Protein AF-A0A424RWN9-F1 (afdb_monomer_lite)

Sequence (122 aa):
MENYFLFFLIFFLNSIIFFKFQKISNFFIFFDKPDGKLKKHDRAISLVGGFVILINLYLIIFFLKILNLDNVIFEDNFVYIVLILSFLFYFIGFIDDFKNLSPNLKLFLIIISITLVTFFFS

Foldseek 3Di:
DVVVVLVVVLVVVVVVCVVCVVVVQVVPPAWDCDPPPPDPDNGTDGPCPLVVVLVSLVVSCVVCVVVVVDVVPDDPLVSVLCNQLSVQLSVLVVVCVVPVDDPVVSVVSNVVSNVVSVVVSD

Secondary structure (DSSP, 8-state):
-HHHHHHHHHHHHHHHHHHHHHHHHHHS--EE---SSS---SSPEETTHHHHHHHHHHHHHHHHHHTT-GGGT--HHHHHHHHHHHHHHHHHHHHHHHH---HHHHHHHHHHHHHHHHHHH-

Radius of gyration: 17.74 Å; chains: 1; bounding box: 47×29×46 Å

pLDDT: mean 80.79, std 13.88, range [47.19, 97.56]

Structure (mmCIF, N/CA/C/O backbone):
data_AF-A0A424RWN9-F1
#
_entry.id   AF-A0A424RWN9-F1
#
loop_
_atom_site.group_PDB
_atom_site.id
_atom_site.type_symbol
_atom_site.label_atom_id
_atom_site.label_alt_id
_atom_site.label_comp_id
_atom_site.label_asym_id
_atom_site.label_entity_id
_atom_site.label_seq_id
_atom_site.pdbx_PDB_ins_code
_atom_site.Cartn_x
_atom_site.Cartn_y
_atom_site.Cartn_z
_atom_site.occupancy
_atom_site.B_iso_or_equiv
_atom_site.auth_seq_id
_atom_site.auth_comp_id
_atom_site.auth_asym_id
_atom_site.auth_atom_id
_atom_site.pdbx_PDB_model_num
ATOM 1 N N . MET A 1 1 ? 0.717 -3.137 -27.933 1.00 68.88 1 MET A N 1
ATOM 2 C CA . MET A 1 1 ? -0.073 -4.362 -27.665 1.00 68.88 1 MET A CA 1
ATOM 3 C C . MET A 1 1 ? 0.039 -4.773 -26.203 1.00 68.88 1 MET A C 1
ATOM 5 O O . MET A 1 1 ? -0.991 -4.966 -25.572 1.00 68.88 1 MET A O 1
ATOM 9 N N . GLU A 1 2 ? 1.248 -4.812 -25.642 1.00 74.19 2 GLU A N 1
ATOM 10 C CA . GLU A 1 2 ? 1.505 -5.164 -24.233 1.00 74.19 2 GLU A CA 1
ATOM 11 C C . GLU A 1 2 ? 0.750 -4.282 -23.225 1.00 74.19 2 GLU A C 1
ATOM 13 O O . GLU A 1 2 ? 0.112 -4.811 -22.323 1.00 74.19 2 GLU A O 1
ATOM 18 N N . ASN A 1 3 ? 0.685 -2.961 -23.439 1.00 77.50 3 ASN A N 1
ATOM 19 C CA . ASN A 1 3 ? -0.078 -2.060 -22.558 1.00 77.50 3 ASN A CA 1
ATOM 20 C C . ASN A 1 3 ? -1.587 -2.371 -22.523 1.00 77.50 3 ASN A C 1
ATOM 22 O O . ASN A 1 3 ? -2.210 -2.290 -21.467 1.00 77.50 3 ASN A O 1
ATOM 26 N N . TYR A 1 4 ? -2.182 -2.754 -23.659 1.00 85.88 4 TYR A N 1
ATOM 27 C CA . TYR A 1 4 ? -3.593 -3.153 -23.712 1.00 85.88 4 TYR A CA 1
ATOM 28 C C . TYR A 1 4 ? -3.811 -4.489 -23.002 1.00 85.88 4 TYR A C 1
ATOM 30 O O . TYR A 1 4 ? -4.768 -4.634 -22.247 1.00 85.88 4 TYR A O 1
ATOM 38 N N . PHE A 1 5 ? -2.902 -5.447 -23.200 1.00 85.38 5 PHE A N 1
ATOM 39 C CA . PHE A 1 5 ? -2.926 -6.718 -22.480 1.00 85.38 5 PHE A CA 1
ATOM 40 C C . PHE A 1 5 ? -2.837 -6.506 -20.963 1.00 85.38 5 PHE A C 1
ATOM 42 O O . PHE A 1 5 ? -3.667 -7.037 -20.229 1.00 85.38 5 PHE A O 1
ATOM 49 N N . LEU A 1 6 ? -1.901 -5.671 -20.500 1.00 83.31 6 LEU A N 1
ATOM 50 C CA . LEU A 1 6 ? -1.749 -5.316 -19.090 1.00 83.31 6 LEU A C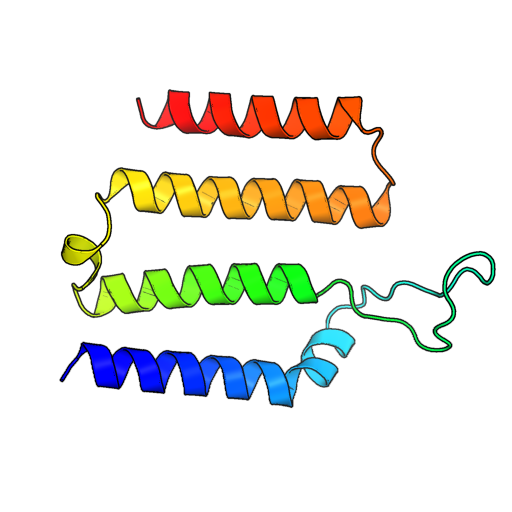A 1
ATOM 51 C C . LEU A 1 6 ? -3.018 -4.657 -18.534 1.00 83.31 6 LEU A C 1
ATOM 53 O O . LEU A 1 6 ? -3.483 -5.036 -17.462 1.00 83.31 6 LEU A O 1
ATOM 57 N N . PHE A 1 7 ? -3.612 -3.714 -19.272 1.00 85.69 7 PHE A N 1
ATOM 58 C CA . PHE A 1 7 ? -4.874 -3.085 -18.885 1.00 85.69 7 PHE A CA 1
ATOM 59 C C . PHE A 1 7 ? -5.987 -4.123 -18.680 1.00 85.69 7 PHE A C 1
ATOM 61 O O . PHE A 1 7 ? -6.617 -4.148 -17.622 1.00 85.69 7 PHE A O 1
ATOM 68 N N . PHE A 1 8 ? -6.201 -5.015 -19.654 1.00 89.69 8 PHE A N 1
ATOM 69 C CA . PHE A 1 8 ? -7.223 -6.059 -19.547 1.00 89.69 8 PHE A CA 1
ATOM 70 C C . PHE A 1 8 ? -6.924 -7.055 -18.421 1.00 89.69 8 PHE A C 1
ATOM 72 O O . PHE A 1 8 ? -7.847 -7.466 -17.719 1.00 89.69 8 PHE A O 1
ATOM 79 N N . LEU A 1 9 ? -5.653 -7.404 -18.201 1.00 86.88 9 LEU A N 1
ATOM 80 C CA . LEU A 1 9 ? -5.222 -8.271 -17.106 1.00 86.88 9 LEU A CA 1
ATOM 81 C C . LEU A 1 9 ? -5.540 -7.649 -15.739 1.00 86.88 9 LEU A C 1
ATOM 83 O O . LEU A 1 9 ? -6.168 -8.294 -14.899 1.00 86.88 9 LEU A O 1
ATOM 87 N N . ILE A 1 10 ? -5.157 -6.386 -15.525 1.00 84.44 10 ILE A N 1
ATOM 88 C CA . ILE A 1 10 ? -5.430 -5.650 -14.282 1.00 84.44 10 ILE A CA 1
ATOM 89 C C . ILE A 1 10 ? -6.939 -5.517 -14.069 1.00 84.44 10 ILE A C 1
ATOM 91 O O . ILE A 1 10 ? -7.427 -5.767 -12.964 1.00 84.44 10 ILE A O 1
ATOM 95 N N . PHE A 1 11 ? -7.689 -5.162 -15.114 1.00 89.00 11 PHE A N 1
ATOM 96 C CA . PHE A 1 11 ? -9.144 -5.046 -15.051 1.00 89.00 11 PHE A CA 1
ATOM 97 C C . PHE A 1 11 ? -9.802 -6.377 -14.661 1.00 89.00 11 PHE A C 1
ATOM 99 O O . PHE A 1 11 ? -10.675 -6.417 -13.789 1.00 89.00 11 PHE A O 1
ATOM 106 N N . PHE A 1 12 ? -9.350 -7.483 -15.255 1.00 89.50 12 PHE A N 1
ATOM 107 C CA . PHE A 1 12 ? -9.850 -8.821 -14.956 1.00 89.50 12 PHE A CA 1
ATOM 108 C C . PHE A 1 12 ? -9.544 -9.248 -13.511 1.00 89.50 12 PHE A C 1
ATOM 110 O O . PHE A 1 12 ? -10.442 -9.710 -12.805 1.00 89.50 12 PHE A O 1
ATOM 117 N N . LEU A 1 13 ? -8.314 -9.033 -13.030 1.00 86.12 13 LEU A N 1
ATOM 118 C CA . LEU A 1 13 ? -7.927 -9.337 -11.646 1.00 86.12 13 LEU A CA 1
ATOM 119 C C . LEU A 1 13 ? -8.739 -8.524 -10.630 1.00 86.12 13 LEU A C 1
ATOM 121 O O . LEU A 1 13 ? -9.278 -9.090 -9.677 1.00 86.12 13 LEU A O 1
ATOM 125 N N . ASN A 1 14 ? -8.903 -7.220 -10.868 1.00 85.56 14 ASN A N 1
ATOM 126 C CA . ASN A 1 14 ? -9.732 -6.358 -10.025 1.00 85.56 14 ASN A CA 1
ATOM 127 C C . ASN A 1 14 ? -11.200 -6.797 -10.027 1.00 85.56 14 ASN A C 1
ATOM 129 O O . ASN A 1 14 ? -11.840 -6.806 -8.977 1.00 85.56 14 ASN A O 1
ATOM 133 N N . SER A 1 15 ? -11.717 -7.237 -11.175 1.00 87.62 15 SER A N 1
ATOM 134 C CA . SER A 1 15 ? -13.072 -7.785 -11.275 1.00 87.62 15 SER A CA 1
ATOM 135 C C . SER A 1 15 ? -13.229 -9.059 -10.437 1.00 87.62 15 SER A C 1
ATOM 137 O O . SER A 1 15 ? -14.211 -9.193 -9.707 1.00 87.62 15 SER A O 1
ATOM 139 N N . ILE A 1 16 ? -12.249 -9.975 -10.455 1.00 86.62 16 ILE A N 1
ATOM 140 C CA . ILE A 1 16 ? -12.267 -11.178 -9.601 1.00 86.62 16 ILE A CA 1
ATOM 141 C C . ILE A 1 16 ? -12.317 -10.795 -8.121 1.00 86.62 16 ILE A C 1
ATOM 143 O O . ILE A 1 16 ? -13.110 -11.367 -7.368 1.00 86.62 16 ILE A O 1
ATOM 147 N N . ILE A 1 17 ? -11.479 -9.843 -7.703 1.00 84.06 17 ILE A N 1
ATOM 148 C CA . ILE A 1 17 ? -11.439 -9.365 -6.319 1.00 84.06 17 ILE A CA 1
ATOM 149 C C . ILE A 1 17 ? -12.786 -8.748 -5.936 1.00 84.06 17 ILE A C 1
ATOM 151 O O . ILE A 1 17 ? -13.325 -9.095 -4.888 1.00 84.06 17 ILE A O 1
ATOM 155 N N . PHE A 1 18 ? -13.363 -7.909 -6.799 1.00 84.19 18 PHE A N 1
ATOM 156 C CA . PHE A 1 18 ? -14.668 -7.286 -6.587 1.00 84.19 18 PHE A CA 1
ATOM 157 C C . PHE A 1 18 ? -15.777 -8.329 -6.389 1.00 84.19 18 PHE A C 1
ATOM 159 O O . PHE A 1 18 ? -16.475 -8.309 -5.376 1.00 84.19 18 PHE A O 1
ATOM 166 N N . PHE A 1 19 ? -15.893 -9.312 -7.289 1.00 84.69 19 PHE A N 1
ATOM 167 C CA . PHE A 1 19 ? -16.916 -10.358 -7.178 1.00 84.69 19 PHE A CA 1
ATOM 168 C C . PHE A 1 19 ? -16.706 -11.288 -5.975 1.00 84.69 19 PHE A C 1
ATOM 170 O O . PHE A 1 19 ? -17.669 -11.838 -5.437 1.00 84.69 19 PHE A O 1
ATOM 177 N N . LYS A 1 20 ? -15.459 -11.483 -5.530 1.00 83.25 20 LYS A N 1
ATOM 178 C CA . LYS A 1 20 ? -15.132 -12.306 -4.355 1.00 83.25 20 LYS A CA 1
ATOM 179 C C . LYS A 1 20 ? -15.012 -11.502 -3.060 1.00 83.25 20 LYS A C 1
ATOM 181 O O . LYS A 1 20 ? -14.778 -12.115 -2.019 1.00 83.25 20 LYS A O 1
ATOM 186 N N . PHE A 1 21 ? -15.221 -10.185 -3.086 1.00 81.25 21 PHE A N 1
ATOM 187 C CA . PHE A 1 21 ? -14.960 -9.300 -1.950 1.00 81.25 21 PHE A CA 1
ATOM 188 C C . PHE A 1 21 ? -15.698 -9.743 -0.688 1.00 81.25 21 PHE A C 1
ATOM 190 O O . PHE A 1 21 ? -15.088 -9.828 0.369 1.00 81.25 21 PHE A O 1
ATOM 197 N N . GLN A 1 22 ? -16.968 -10.146 -0.798 1.00 73.69 22 GLN A N 1
ATOM 198 C CA . GLN A 1 22 ? -17.731 -10.631 0.356 1.00 73.69 22 GLN A CA 1
ATOM 199 C C . GLN A 1 22 ? -17.128 -11.902 0.978 1.00 73.69 22 GLN A C 1
ATOM 201 O O . GLN A 1 22 ? -17.105 -12.049 2.195 1.00 73.69 22 GLN A O 1
ATOM 206 N N . LYS A 1 23 ? -16.608 -12.828 0.160 1.00 76.69 23 LYS A N 1
ATOM 207 C CA . LYS A 1 23 ? -15.945 -14.045 0.660 1.00 76.69 23 LYS A CA 1
ATOM 208 C C . LYS A 1 23 ? -14.610 -13.714 1.325 1.00 76.69 23 LYS A C 1
ATOM 210 O O . LYS A 1 23 ? -14.313 -14.268 2.376 1.00 76.69 23 LYS A O 1
ATOM 215 N N . ILE A 1 24 ? -13.842 -12.800 0.730 1.00 73.31 24 ILE A N 1
ATOM 216 C CA . ILE A 1 24 ? -12.569 -12.312 1.280 1.00 73.31 24 ILE A CA 1
ATOM 217 C C . ILE A 1 24 ? -12.826 -11.613 2.622 1.00 73.31 24 ILE A C 1
ATOM 219 O O . ILE A 1 24 ? -12.214 -11.956 3.628 1.00 73.31 24 ILE A O 1
ATOM 223 N N . SER A 1 25 ? -13.805 -10.713 2.660 1.00 72.19 25 SER A N 1
ATOM 224 C CA . SER A 1 25 ? -14.267 -10.028 3.866 1.00 72.19 25 SER A CA 1
ATOM 225 C C . SER A 1 25 ? -14.714 -10.989 4.962 1.00 72.19 25 SER A C 1
ATOM 227 O O . SER A 1 25 ? -14.512 -10.672 6.123 1.00 72.19 25 SER A O 1
ATOM 229 N N . ASN A 1 26 ? -15.348 -12.115 4.636 1.00 67.94 26 ASN A N 1
ATOM 230 C CA . ASN A 1 26 ? -15.788 -13.077 5.648 1.00 67.94 26 ASN A CA 1
ATOM 231 C C . ASN A 1 26 ? -14.635 -13.945 6.178 1.00 67.94 26 ASN A C 1
ATOM 233 O O . ASN A 1 26 ? -14.718 -14.438 7.299 1.00 67.94 26 ASN A O 1
ATOM 237 N N . PHE A 1 27 ? -13.576 -14.147 5.385 1.00 66.06 27 PHE A N 1
ATOM 238 C CA . PHE A 1 27 ? -12.373 -14.871 5.807 1.00 66.06 27 PHE A CA 1
ATOM 239 C C . PHE A 1 27 ? -11.538 -14.055 6.802 1.00 66.06 27 PHE A C 1
ATOM 241 O O . PHE A 1 27 ? -11.017 -14.587 7.780 1.00 66.06 27 PHE A O 1
ATOM 248 N N . PHE A 1 28 ? -11.444 -12.747 6.578 1.00 62.38 28 PHE A N 1
ATOM 249 C CA . PHE A 1 28 ? -10.813 -11.821 7.506 1.00 62.38 28 PHE A CA 1
ATOM 250 C C . PHE A 1 28 ? -11.834 -11.400 8.574 1.00 62.38 28 PHE A C 1
ATOM 252 O O . PHE A 1 28 ? -12.720 -10.604 8.301 1.00 62.38 28 PHE A O 1
ATOM 259 N N . ILE A 1 29 ? -11.704 -11.896 9.810 1.00 56.44 29 ILE A N 1
ATOM 260 C CA . ILE A 1 29 ? -12.616 -11.659 10.961 1.00 56.44 29 ILE A CA 1
ATOM 261 C C . ILE A 1 29 ? -12.632 -10.169 11.429 1.00 56.44 29 ILE A C 1
ATOM 263 O O . ILE A 1 29 ? -13.059 -9.833 12.530 1.00 56.44 29 ILE A O 1
ATOM 267 N N . PHE A 1 30 ? -12.174 -9.230 10.600 1.00 59.75 30 PHE A N 1
ATOM 268 C CA . PHE A 1 30 ? -12.098 -7.799 10.889 1.00 59.75 30 PHE A CA 1
ATOM 269 C C . PHE A 1 30 ? -13.386 -7.098 10.456 1.00 59.75 30 PHE A C 1
ATOM 271 O O . PHE A 1 30 ? -13.490 -6.514 9.374 1.00 59.75 30 PHE A O 1
ATOM 278 N N . PHE A 1 31 ? -14.380 -7.193 11.330 1.00 58.81 31 PHE A N 1
ATOM 279 C CA . PHE A 1 31 ? -15.674 -6.548 11.186 1.00 58.81 31 PHE A CA 1
ATOM 280 C C . PHE A 1 31 ? -15.789 -5.387 12.169 1.00 58.81 31 PHE A C 1
ATOM 282 O O . PHE A 1 31 ? -15.719 -5.585 13.382 1.00 58.81 31 PHE A O 1
ATOM 289 N N . ASP A 1 32 ? -16.007 -4.187 11.643 1.00 51.84 32 ASP A N 1
ATOM 290 C CA . ASP A 1 32 ? -16.376 -3.024 12.442 1.00 51.84 32 ASP A CA 1
ATOM 291 C C . ASP A 1 32 ? -17.844 -3.181 12.863 1.00 51.84 32 ASP A C 1
ATOM 293 O O . ASP A 1 32 ? -18.751 -3.197 12.022 1.00 51.84 32 ASP A O 1
ATOM 297 N N . LYS A 1 33 ? -18.086 -3.405 14.160 1.00 55.91 33 LYS A N 1
ATOM 298 C CA . LYS A 1 33 ? -19.446 -3.527 14.696 1.00 55.91 33 LYS A CA 1
ATOM 299 C C . LYS A 1 33 ? -20.021 -2.119 14.887 1.00 55.91 33 LYS A C 1
ATOM 301 O O . LYS A 1 33 ? -19.385 -1.299 15.546 1.00 55.91 33 LYS A O 1
ATOM 306 N N . PRO A 1 34 ? -21.216 -1.814 14.355 1.00 51.41 34 PRO A N 1
ATOM 307 C CA . PRO A 1 34 ? -21.800 -0.486 14.492 1.00 51.41 34 PRO A CA 1
ATOM 308 C C . PRO A 1 34 ? -22.124 -0.182 15.964 1.00 51.41 34 PRO A C 1
ATOM 310 O O . PRO A 1 34 ? -22.937 -0.862 16.580 1.00 51.41 34 PRO A O 1
ATOM 313 N N . ASP A 1 35 ? -21.507 0.864 16.521 1.00 53.12 35 ASP A N 1
ATOM 314 C CA . ASP A 1 35 ? -21.639 1.271 17.936 1.00 53.12 35 ASP A CA 1
ATOM 315 C C . ASP A 1 35 ? -22.863 2.183 18.206 1.00 53.12 35 ASP A C 1
ATOM 317 O O . ASP A 1 35 ? -22.912 2.933 19.177 1.00 53.12 35 ASP A O 1
ATOM 321 N N . GLY A 1 36 ? -23.853 2.195 17.303 1.00 55.94 36 GLY A N 1
ATOM 322 C CA . GLY A 1 36 ? -25.159 2.862 17.471 1.00 55.94 36 GLY A CA 1
ATOM 323 C C . GLY A 1 36 ? -25.178 4.397 17.626 1.00 55.94 36 GLY A C 1
ATOM 324 O O . GLY A 1 36 ? -26.245 4.992 17.527 1.00 55.94 36 GLY A O 1
ATOM 325 N N . LYS A 1 37 ? -24.036 5.066 17.843 1.00 60.62 37 LYS A N 1
ATOM 326 C CA . LYS A 1 37 ? -23.968 6.514 18.138 1.00 60.62 37 LYS A CA 1
ATOM 327 C C . LYS A 1 37 ? -23.694 7.410 16.924 1.00 60.62 37 LYS A C 1
ATOM 329 O O . LYS A 1 37 ? -24.157 8.544 16.902 1.00 60.62 37 LYS A O 1
ATOM 334 N N . LEU A 1 38 ? -22.942 6.928 15.927 1.00 57.62 38 LEU A N 1
ATOM 335 C CA . LEU A 1 38 ? -22.478 7.738 14.780 1.00 57.62 38 LEU A CA 1
ATOM 336 C C . LEU A 1 38 ? -22.618 7.058 13.402 1.00 57.62 38 LEU A C 1
ATOM 338 O O . LEU A 1 38 ? -22.533 7.738 12.383 1.0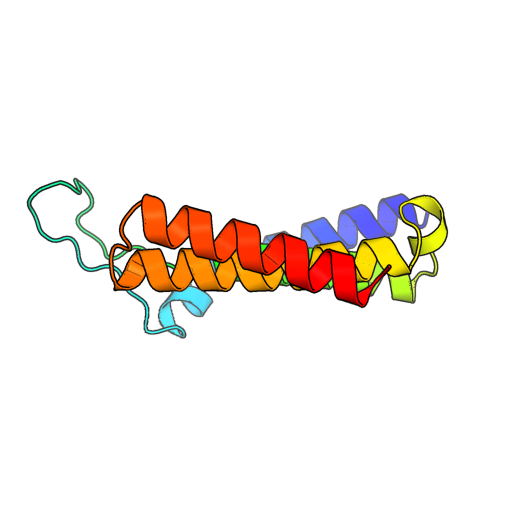0 57.62 38 LEU A O 1
ATOM 342 N N . LYS A 1 39 ? -22.848 5.738 13.334 1.00 48.69 39 LYS A N 1
ATOM 343 C CA . LYS A 1 39 ? -22.871 4.968 12.074 1.00 48.69 39 LYS A CA 1
ATOM 344 C C . LYS A 1 39 ? -24.303 4.502 11.768 1.00 48.69 39 LYS A C 1
ATOM 346 O O . LYS A 1 39 ? -24.853 3.712 12.521 1.00 48.69 39 LYS A O 1
ATOM 351 N N . LYS A 1 40 ? -24.902 4.976 10.663 1.00 50.56 40 LYS A N 1
ATOM 352 C CA . LYS A 1 40 ? -26.279 4.638 10.207 1.00 50.56 40 LYS A CA 1
ATOM 353 C C . LYS A 1 40 ? -26.385 3.282 9.479 1.00 50.56 40 LYS A C 1
ATOM 355 O O . LYS A 1 40 ? -27.354 3.039 8.766 1.00 50.56 40 LYS A O 1
ATOM 360 N N . HIS A 1 41 ? -25.362 2.438 9.570 1.00 52.84 41 HIS A N 1
ATOM 361 C CA . HIS A 1 41 ? -25.295 1.170 8.848 1.00 52.84 41 HIS A CA 1
ATOM 362 C C . HIS A 1 41 ? -25.606 0.020 9.810 1.00 52.84 41 HIS A C 1
ATOM 364 O O . HIS A 1 41 ? -24.912 -0.138 10.809 1.00 52.84 41 HIS A O 1
ATOM 370 N N . ASP A 1 42 ? -26.602 -0.805 9.484 1.00 47.19 42 ASP A N 1
ATOM 371 C CA . ASP A 1 42 ? -27.020 -1.949 10.316 1.00 47.19 42 ASP A CA 1
ATOM 372 C C . ASP A 1 42 ? -26.097 -3.176 10.195 1.00 47.19 42 ASP A C 1
ATOM 374 O O . ASP A 1 42 ? -26.260 -4.162 10.912 1.00 47.19 42 ASP A O 1
ATOM 378 N N . ARG A 1 43 ? -25.136 -3.162 9.261 1.00 47.97 43 ARG A N 1
ATOM 379 C CA . ARG A 1 43 ? -24.285 -4.317 8.937 1.00 47.97 43 ARG A CA 1
ATOM 380 C C . ARG A 1 43 ? -22.820 -3.988 9.165 1.00 47.97 43 ARG A C 1
ATOM 382 O O . ARG A 1 43 ? -22.379 -2.887 8.846 1.00 47.97 43 ARG A O 1
ATOM 389 N N . ALA A 1 44 ? -22.071 -4.964 9.670 1.00 50.78 44 ALA A N 1
ATOM 390 C CA . ALA A 1 44 ? -20.638 -4.823 9.845 1.00 50.78 44 ALA A CA 1
ATOM 391 C C . ALA A 1 44 ? -19.943 -4.652 8.487 1.00 50.78 44 ALA A C 1
ATOM 393 O O . ALA A 1 44 ? -20.133 -5.463 7.577 1.00 50.78 44 ALA A O 1
ATOM 394 N N . ILE A 1 45 ? -19.159 -3.586 8.352 1.00 57.72 45 ILE A N 1
ATOM 395 C CA . ILE A 1 45 ? -18.399 -3.287 7.138 1.00 57.72 45 ILE A CA 1
ATOM 396 C C . ILE A 1 45 ? -16.973 -3.782 7.358 1.00 57.72 45 ILE A C 1
ATOM 398 O O . ILE A 1 45 ? -16.404 -3.651 8.442 1.00 57.72 45 ILE A O 1
ATOM 402 N N . SER A 1 46 ? -16.413 -4.411 6.333 1.00 57.66 46 SER A N 1
ATOM 403 C CA . SER A 1 46 ? -15.069 -4.963 6.393 1.00 57.66 46 SER A CA 1
ATOM 404 C C . SER A 1 46 ? -14.016 -3.871 6.261 1.00 57.66 46 SER A C 1
ATOM 406 O O . SER A 1 46 ? -14.015 -3.131 5.278 1.00 57.66 46 SER A O 1
ATOM 408 N N . LEU A 1 47 ? -13.057 -3.844 7.186 1.00 64.88 47 LEU A N 1
ATOM 409 C CA . LEU A 1 47 ? -11.867 -2.977 7.123 1.00 64.88 47 LEU A CA 1
ATOM 410 C C . LEU A 1 47 ? -10.849 -3.443 6.056 1.00 64.88 47 LEU A C 1
ATOM 412 O O . LEU A 1 47 ? -9.763 -2.891 5.902 1.00 64.88 47 LEU A O 1
ATOM 416 N N . VAL A 1 48 ? -11.198 -4.473 5.281 1.00 73.19 48 VAL A N 1
ATOM 417 C CA . VAL A 1 48 ? -10.329 -5.132 4.295 1.00 73.19 48 VAL A CA 1
ATOM 418 C C . VAL A 1 48 ? -10.144 -4.304 3.015 1.00 73.19 48 VAL A C 1
ATOM 420 O O . VAL A 1 48 ? -9.260 -4.599 2.215 1.00 73.19 48 VAL A O 1
ATOM 423 N N . GLY A 1 49 ? -10.914 -3.228 2.814 1.00 75.44 49 GLY A N 1
ATOM 424 C CA . GLY A 1 49 ? -10.803 -2.369 1.627 1.00 75.44 49 GLY A CA 1
ATOM 425 C C . GLY A 1 49 ? -9.392 -1.807 1.402 1.00 75.44 49 GLY A C 1
ATOM 426 O O . GLY A 1 49 ? -8.853 -1.926 0.303 1.00 75.44 49 GLY A O 1
ATOM 427 N N . GLY A 1 50 ? -8.750 -1.278 2.451 1.00 81.38 50 GLY A N 1
ATOM 428 C CA . GLY A 1 50 ? -7.372 -0.775 2.365 1.00 81.38 50 GLY A CA 1
ATOM 429 C C . GLY A 1 50 ? -6.353 -1.871 2.032 1.00 81.38 50 GLY A C 1
ATOM 430 O O . GLY A 1 50 ? -5.439 -1.654 1.240 1.00 81.38 50 GLY A O 1
ATOM 431 N N . PHE A 1 51 ? -6.560 -3.080 2.563 1.00 84.25 51 PHE A N 1
ATOM 432 C CA . PHE A 1 51 ? -5.709 -4.238 2.276 1.00 84.25 51 PHE A CA 1
ATOM 433 C C . PHE A 1 51 ? -5.815 -4.667 0.810 1.00 84.25 51 PHE A C 1
ATOM 435 O O . PHE A 1 51 ? -4.812 -4.957 0.162 1.00 84.25 51 PHE A O 1
ATOM 442 N N . VAL A 1 52 ? -7.033 -4.654 0.262 1.00 84.25 52 VAL A N 1
ATOM 443 C CA . VAL A 1 52 ? -7.289 -4.943 -1.153 1.00 84.25 52 VAL A CA 1
ATOM 444 C C . VAL A 1 52 ? -6.594 -3.929 -2.063 1.00 84.25 52 VAL A C 1
ATOM 446 O O . VAL A 1 52 ? -5.997 -4.321 -3.065 1.00 84.25 52 VAL A O 1
ATOM 449 N N . ILE A 1 53 ? -6.626 -2.641 -1.711 1.00 83.94 53 ILE A N 1
ATOM 450 C CA . ILE A 1 53 ? -5.920 -1.592 -2.463 1.00 83.94 53 ILE A CA 1
ATOM 451 C C . ILE A 1 53 ? -4.406 -1.844 -2.446 1.00 83.94 53 ILE A C 1
ATOM 453 O O . ILE A 1 53 ? -3.771 -1.789 -3.499 1.00 83.94 53 ILE A O 1
ATOM 457 N N . LEU A 1 54 ? -3.838 -2.181 -1.283 1.00 90.00 54 LEU A N 1
ATOM 458 C CA . LEU A 1 54 ? -2.411 -2.479 -1.153 1.00 90.00 54 LEU A CA 1
ATOM 459 C C . LEU A 1 54 ? -1.999 -3.685 -2.013 1.00 90.00 54 LEU A C 1
ATOM 461 O O . LEU A 1 54 ? -1.025 -3.600 -2.757 1.00 90.00 54 LEU A O 1
ATOM 465 N N . ILE A 1 55 ? -2.766 -4.781 -1.974 1.00 87.75 55 ILE A N 1
ATOM 466 C CA . ILE A 1 55 ? -2.509 -5.960 -2.818 1.00 87.75 55 ILE A CA 1
ATOM 467 C C . ILE A 1 55 ? -2.562 -5.592 -4.302 1.00 87.75 55 ILE A C 1
ATOM 469 O O . ILE A 1 55 ? -1.698 -6.019 -5.065 1.00 87.75 55 ILE A O 1
ATOM 473 N N . ASN A 1 56 ? -3.547 -4.795 -4.719 1.00 86.38 56 ASN A N 1
ATOM 474 C CA . ASN A 1 56 ? -3.662 -4.364 -6.110 1.00 86.38 56 ASN A CA 1
ATOM 475 C C . ASN A 1 56 ? -2.446 -3.550 -6.563 1.00 86.38 56 ASN A C 1
ATOM 477 O O . ASN A 1 56 ? -1.928 -3.802 -7.648 1.00 86.38 56 ASN A O 1
ATOM 481 N N . LEU A 1 57 ? -1.955 -2.627 -5.732 1.00 88.06 57 LEU A N 1
ATOM 482 C CA . LEU A 1 57 ? -0.744 -1.860 -6.032 1.00 88.06 57 LEU A CA 1
ATOM 483 C C . LEU A 1 57 ? 0.467 -2.785 -6.244 1.00 88.06 57 LEU A C 1
ATOM 485 O O . LEU A 1 57 ? 1.185 -2.651 -7.235 1.00 88.06 57 LEU A O 1
ATOM 489 N N . TYR A 1 58 ? 0.655 -3.760 -5.351 1.00 90.12 58 TYR A N 1
ATOM 490 C CA . TYR A 1 58 ? 1.745 -4.735 -5.444 1.00 90.12 58 TYR A CA 1
ATOM 491 C C . TYR A 1 58 ? 1.620 -5.624 -6.689 1.00 90.12 58 TYR A C 1
ATOM 493 O O . TYR A 1 58 ? 2.615 -5.865 -7.368 1.00 90.12 58 TYR A O 1
ATOM 501 N N . LEU A 1 59 ? 0.407 -6.079 -7.027 1.00 87.81 59 LEU A N 1
ATOM 502 C CA . LEU A 1 59 ? 0.154 -6.876 -8.231 1.00 87.81 59 LEU A CA 1
ATOM 503 C C . LEU A 1 59 ? 0.475 -6.100 -9.510 1.00 87.81 59 LEU A C 1
ATOM 505 O O . LEU A 1 59 ? 1.101 -6.653 -10.411 1.00 87.81 59 LEU A O 1
ATOM 509 N N . ILE A 1 60 ? 0.077 -4.828 -9.593 1.00 85.81 60 ILE A N 1
ATOM 510 C CA . ILE A 1 60 ? 0.365 -3.982 -10.759 1.00 85.81 60 ILE A CA 1
ATOM 511 C C . ILE A 1 60 ? 1.878 -3.863 -10.959 1.00 85.81 60 ILE A C 1
ATOM 513 O O . ILE A 1 60 ? 2.370 -4.120 -12.055 1.00 85.81 60 ILE A O 1
ATOM 517 N N . ILE A 1 61 ? 2.618 -3.540 -9.896 1.00 87.12 61 ILE A N 1
ATOM 518 C CA . ILE A 1 61 ? 4.078 -3.397 -9.953 1.00 87.12 61 ILE A CA 1
ATOM 519 C C . ILE A 1 61 ? 4.753 -4.730 -10.309 1.00 87.12 61 ILE A C 1
ATOM 521 O O . ILE A 1 61 ? 5.664 -4.762 -11.133 1.00 87.12 61 ILE A O 1
ATOM 525 N N . PHE A 1 62 ? 4.271 -5.843 -9.756 1.00 87.19 62 PHE A N 1
ATOM 526 C CA . PHE A 1 62 ? 4.763 -7.180 -10.082 1.00 87.19 62 PHE A CA 1
ATOM 527 C C . PHE A 1 62 ? 4.606 -7.520 -11.572 1.00 87.19 62 PHE A C 1
ATOM 529 O O . PHE A 1 62 ? 5.559 -7.987 -12.197 1.00 87.19 62 PHE A O 1
ATOM 536 N N . PHE A 1 63 ? 3.437 -7.253 -12.165 1.00 85.38 63 PHE A N 1
ATOM 537 C CA . PHE A 1 63 ? 3.219 -7.500 -13.593 1.00 85.38 63 PHE A CA 1
ATOM 538 C C . PHE A 1 63 ? 4.007 -6.545 -14.488 1.00 85.38 63 PHE A C 1
ATOM 540 O O . PHE A 1 63 ? 4.514 -6.984 -15.518 1.00 85.38 63 PHE A O 1
ATOM 547 N N . LEU A 1 64 ? 4.156 -5.276 -14.094 1.00 84.44 64 LEU A N 1
ATOM 548 C CA . LEU A 1 64 ? 5.019 -4.329 -14.805 1.00 84.44 64 LEU A CA 1
ATOM 549 C C . LEU A 1 64 ? 6.459 -4.845 -14.879 1.00 84.44 64 LEU A C 1
ATOM 551 O O . LEU A 1 64 ? 7.050 -4.833 -15.955 1.00 84.44 64 LEU A O 1
ATOM 555 N N . LYS A 1 65 ? 6.980 -5.379 -13.769 1.00 84.31 65 LYS A N 1
ATOM 556 C CA . LYS A 1 65 ? 8.336 -5.930 -13.701 1.00 84.31 65 LYS A CA 1
ATOM 557 C C . LYS A 1 65 ? 8.506 -7.219 -14.507 1.00 84.31 65 LYS A C 1
ATOM 559 O O . LYS A 1 65 ? 9.485 -7.364 -15.221 1.00 84.31 65 LYS A O 1
ATOM 564 N N . ILE A 1 66 ? 7.546 -8.148 -14.447 1.00 85.31 66 ILE A N 1
ATOM 565 C CA . ILE A 1 66 ? 7.593 -9.395 -15.243 1.00 85.31 66 ILE A CA 1
ATOM 566 C C . ILE A 1 66 ? 7.607 -9.120 -16.747 1.00 85.31 66 ILE A C 1
ATOM 568 O O . ILE A 1 66 ? 8.241 -9.851 -17.504 1.00 85.31 66 ILE A O 1
ATOM 572 N N . LEU A 1 67 ? 6.879 -8.092 -17.180 1.00 84.44 67 LEU A N 1
ATOM 573 C CA . LEU A 1 67 ? 6.790 -7.712 -18.585 1.00 84.44 67 LEU A CA 1
ATOM 574 C C . LEU A 1 67 ? 7.919 -6.759 -19.014 1.00 84.44 67 LEU A C 1
ATOM 576 O O . LEU A 1 67 ? 7.915 -6.327 -20.161 1.00 84.44 67 LEU A O 1
ATOM 580 N N . ASN A 1 68 ? 8.872 -6.437 -18.126 1.00 80.94 68 ASN A N 1
ATOM 581 C CA . ASN A 1 68 ? 9.938 -5.451 -18.348 1.00 80.94 68 ASN A CA 1
ATOM 582 C C . ASN A 1 68 ? 9.408 -4.077 -18.819 1.00 80.94 68 ASN A C 1
ATOM 584 O O . ASN A 1 68 ? 10.016 -3.410 -19.656 1.00 80.94 68 ASN A O 1
ATOM 588 N N . LEU A 1 69 ? 8.242 -3.669 -18.302 1.00 76.81 69 LEU A N 1
ATOM 589 C CA . LEU A 1 69 ? 7.595 -2.374 -18.566 1.00 76.81 69 LEU A CA 1
ATOM 590 C C . LEU A 1 69 ? 7.855 -1.347 -17.448 1.00 76.81 69 LEU A C 1
ATOM 592 O O . LEU A 1 69 ? 7.361 -0.222 -17.506 1.00 76.81 69 LEU A O 1
ATOM 596 N N . ASP A 1 70 ? 8.604 -1.731 -16.417 1.00 67.31 70 ASP A N 1
ATOM 597 C CA . ASP A 1 70 ? 8.969 -0.918 -15.255 1.00 67.31 70 ASP A CA 1
ATOM 598 C C . ASP A 1 70 ? 9.854 0.283 -15.621 1.00 67.31 70 ASP A C 1
ATOM 600 O O . ASP A 1 70 ? 9.549 1.405 -15.207 1.00 67.31 70 ASP A O 1
ATOM 604 N N . ASN A 1 71 ? 10.843 0.079 -16.498 1.00 64.69 71 ASN A N 1
ATOM 605 C CA . ASN A 1 71 ? 11.765 1.118 -16.986 1.00 64.69 71 ASN A CA 1
ATOM 606 C C . ASN A 1 71 ? 11.086 2.306 -17.697 1.00 64.69 71 ASN A C 1
ATOM 608 O O . ASN A 1 71 ? 11.728 3.323 -17.954 1.00 64.69 71 ASN A O 1
ATOM 612 N N . VAL A 1 72 ? 9.804 2.190 -18.056 1.00 61.50 72 VAL A N 1
ATOM 613 C CA . VAL A 1 72 ? 9.046 3.250 -18.740 1.00 61.50 72 VAL A CA 1
ATOM 614 C C . VAL A 1 72 ? 8.403 4.226 -17.747 1.00 61.50 72 VAL A C 1
ATOM 616 O O . VAL A 1 72 ? 8.065 5.345 -18.128 1.00 61.50 72 VAL A O 1
ATOM 619 N N . ILE A 1 73 ? 8.209 3.820 -16.486 1.00 65.31 73 ILE A N 1
ATOM 620 C CA . ILE A 1 73 ? 7.338 4.542 -15.546 1.00 65.31 73 ILE A CA 1
ATOM 621 C C . ILE A 1 73 ? 8.107 5.065 -14.327 1.00 65.31 73 ILE A C 1
ATOM 623 O O . ILE A 1 73 ? 7.854 6.192 -13.906 1.00 65.31 73 ILE A O 1
ATOM 627 N N . PHE A 1 74 ? 9.044 4.294 -13.765 1.00 68.69 74 PHE A N 1
ATOM 628 C CA . PHE A 1 74 ? 9.759 4.677 -12.543 1.00 68.69 74 PHE A CA 1
ATOM 629 C C . PHE A 1 74 ? 11.207 4.181 -12.544 1.00 68.69 74 PHE A C 1
ATOM 631 O O . PHE A 1 74 ? 11.499 3.111 -13.068 1.00 68.69 74 PHE A O 1
ATOM 638 N N . GLU A 1 75 ? 12.102 4.927 -11.893 1.00 76.94 75 GLU A N 1
ATOM 639 C CA . GLU A 1 75 ? 13.423 4.411 -11.521 1.00 76.94 75 GLU A CA 1
ATOM 640 C C . GLU A 1 75 ? 13.280 3.324 -10.444 1.00 76.94 75 GLU A C 1
ATOM 642 O O . GLU A 1 75 ? 12.461 3.456 -9.528 1.00 76.94 75 GLU A O 1
ATOM 647 N N . ASP A 1 76 ? 14.096 2.268 -10.518 1.00 73.38 76 ASP A N 1
ATOM 648 C CA . ASP A 1 76 ? 13.984 1.082 -9.655 1.00 73.38 76 ASP A CA 1
ATOM 649 C C . ASP A 1 76 ? 13.896 1.424 -8.158 1.00 73.38 76 ASP A C 1
ATOM 651 O O . ASP A 1 76 ? 13.013 0.935 -7.449 1.00 73.38 76 ASP A O 1
ATOM 655 N N . ASN A 1 77 ? 14.763 2.318 -7.670 1.00 83.69 77 ASN A N 1
ATOM 656 C CA . ASN A 1 77 ? 14.776 2.724 -6.261 1.00 83.69 77 ASN A CA 1
ATOM 657 C C . ASN A 1 77 ? 13.470 3.412 -5.839 1.00 83.69 77 ASN A C 1
ATOM 659 O O . ASN A 1 77 ? 12.982 3.190 -4.729 1.00 83.69 77 ASN A O 1
ATOM 663 N N . PHE A 1 78 ? 12.860 4.195 -6.730 1.00 86.88 78 PHE A N 1
ATOM 664 C CA . PHE A 1 78 ? 11.603 4.882 -6.452 1.00 86.88 78 PHE A CA 1
ATOM 665 C C . PHE A 1 78 ? 10.444 3.895 -6.268 1.00 86.88 78 PHE A C 1
ATOM 667 O O . PHE A 1 78 ? 9.624 4.067 -5.365 1.00 86.88 78 PHE A O 1
ATOM 674 N N . VAL A 1 79 ? 10.404 2.818 -7.060 1.00 87.88 79 VAL A N 1
ATOM 675 C CA . VAL A 1 79 ? 9.380 1.769 -6.924 1.00 87.88 79 VAL A CA 1
ATOM 676 C C . VAL A 1 79 ? 9.435 1.128 -5.538 1.00 87.88 79 VAL A C 1
ATOM 678 O O . VAL A 1 79 ? 8.398 0.970 -4.889 1.00 87.88 79 VAL A O 1
ATOM 681 N N . TYR A 1 80 ? 10.634 0.803 -5.044 1.00 88.75 80 TYR A N 1
ATOM 682 C CA . TYR A 1 80 ? 10.787 0.220 -3.709 1.00 88.75 80 TYR A CA 1
ATOM 683 C C . TYR A 1 80 ? 10.382 1.192 -2.598 1.00 88.75 80 TYR A C 1
ATOM 685 O O . TYR A 1 80 ? 9.692 0.782 -1.661 1.00 88.75 80 TYR A O 1
ATOM 693 N N . ILE A 1 81 ? 10.726 2.479 -2.724 1.00 92.50 81 ILE A N 1
ATOM 694 C CA . ILE A 1 81 ? 10.290 3.526 -1.788 1.00 92.50 81 ILE A CA 1
ATOM 695 C C . ILE A 1 81 ? 8.757 3.576 -1.716 1.00 92.50 81 ILE A C 1
ATOM 697 O O . ILE A 1 81 ? 8.190 3.538 -0.622 1.00 92.50 81 ILE A O 1
ATOM 701 N N . VAL A 1 82 ? 8.074 3.607 -2.866 1.00 91.00 82 VAL A N 1
ATOM 702 C CA . VAL A 1 82 ? 6.603 3.652 -2.934 1.00 91.00 82 VAL A CA 1
ATOM 703 C C . VAL A 1 82 ? 5.976 2.408 -2.306 1.00 91.00 82 VAL A C 1
ATOM 705 O O . VAL A 1 82 ? 5.023 2.532 -1.533 1.00 91.00 82 VAL A O 1
ATOM 708 N N . LEU A 1 83 ? 6.504 1.215 -2.596 1.00 91.88 83 LEU A N 1
ATOM 709 C CA . LEU A 1 83 ? 5.997 -0.042 -2.037 1.00 91.88 83 LEU A CA 1
ATOM 710 C C . LEU A 1 83 ? 6.112 -0.078 -0.510 1.00 91.88 83 LEU A C 1
ATOM 712 O O . LEU A 1 83 ? 5.147 -0.446 0.171 1.00 91.88 83 LEU A O 1
ATOM 716 N N . ILE A 1 84 ? 7.268 0.321 0.024 1.00 94.44 84 ILE A N 1
ATOM 717 C CA . ILE A 1 84 ? 7.539 0.314 1.464 1.00 94.44 84 ILE A CA 1
ATOM 718 C C . ILE A 1 84 ? 6.687 1.371 2.172 1.00 94.44 84 ILE A C 1
ATOM 720 O O . ILE A 1 84 ? 6.037 1.057 3.168 1.00 94.44 84 ILE A O 1
ATOM 724 N N . LEU A 1 85 ? 6.613 2.597 1.644 1.00 95.12 85 LEU A N 1
ATOM 725 C CA . LEU A 1 85 ? 5.782 3.651 2.234 1.00 95.12 85 LEU A CA 1
ATOM 726 C C . LEU A 1 85 ? 4.295 3.300 2.201 1.00 95.12 85 LEU A C 1
ATOM 728 O O . LEU A 1 85 ? 3.610 3.477 3.206 1.00 95.12 85 LEU A O 1
ATOM 732 N N . SER A 1 86 ? 3.799 2.747 1.091 1.00 94.19 86 SER A N 1
ATOM 733 C CA . SER A 1 86 ? 2.397 2.322 0.981 1.00 94.19 86 SER A CA 1
ATOM 734 C C . SER A 1 86 ? 2.054 1.254 2.019 1.00 94.19 86 SER A C 1
ATOM 736 O O . SER A 1 86 ? 0.986 1.300 2.628 1.00 94.19 86 SER A O 1
ATOM 738 N N . PHE A 1 87 ? 2.977 0.321 2.268 1.00 94.62 87 PHE A N 1
ATOM 739 C CA . PHE A 1 87 ? 2.827 -0.696 3.304 1.00 94.62 87 PHE A CA 1
ATOM 740 C C . PHE A 1 87 ? 2.823 -0.081 4.710 1.00 94.62 87 PHE A C 1
ATOM 742 O O . PHE A 1 87 ? 1.916 -0.356 5.494 1.00 94.62 87 PHE A O 1
ATOM 749 N N . LEU A 1 88 ? 3.777 0.801 5.024 1.00 95.56 88 LEU A N 1
ATOM 750 C CA . LEU A 1 88 ? 3.844 1.478 6.325 1.00 95.56 88 LEU A CA 1
ATOM 751 C C . LEU A 1 88 ? 2.592 2.320 6.599 1.00 95.56 88 LEU A C 1
ATOM 753 O O . LEU A 1 88 ? 2.010 2.232 7.679 1.00 95.56 88 LEU A O 1
ATOM 757 N N . PHE A 1 89 ? 2.133 3.092 5.615 1.00 94.75 89 PHE A N 1
ATOM 758 C CA . PHE A 1 89 ? 0.929 3.912 5.744 1.00 94.75 89 PHE A CA 1
ATOM 759 C C . PHE A 1 89 ? -0.329 3.064 5.889 1.00 94.75 89 PHE A C 1
ATOM 761 O O . PHE A 1 89 ? -1.184 3.402 6.708 1.00 94.75 89 PHE A O 1
ATOM 768 N N . TYR A 1 90 ? -0.420 1.942 5.169 1.00 93.56 90 TYR A N 1
ATOM 769 C CA . TYR A 1 90 ? -1.484 0.970 5.390 1.00 93.56 90 TYR A CA 1
ATOM 770 C C . TYR A 1 90 ? -1.483 0.464 6.837 1.00 93.56 90 TYR A C 1
ATOM 772 O O . TYR A 1 90 ? -2.534 0.471 7.466 1.00 93.56 90 TYR A O 1
ATOM 780 N N . PHE A 1 91 ? -0.329 0.095 7.405 1.00 92.06 91 PHE A N 1
ATOM 781 C CA . PHE A 1 91 ? -0.255 -0.359 8.799 1.00 92.06 91 PHE A CA 1
ATOM 782 C C . PHE A 1 91 ? -0.622 0.731 9.806 1.00 92.06 91 PHE A C 1
ATOM 784 O O . PHE A 1 91 ? -1.330 0.449 10.770 1.00 92.06 91 PHE A O 1
ATOM 791 N N . ILE A 1 92 ? -0.184 1.974 9.593 1.00 92.81 92 ILE A N 1
ATOM 792 C CA . ILE A 1 92 ? -0.553 3.102 10.459 1.00 92.81 92 ILE A CA 1
ATOM 793 C C . ILE A 1 92 ? -2.066 3.339 10.405 1.00 92.81 92 ILE A C 1
ATOM 795 O O . ILE A 1 92 ? -2.692 3.468 11.455 1.00 92.81 92 ILE A O 1
ATOM 799 N N . GLY A 1 93 ? -2.653 3.356 9.204 1.00 89.75 93 GLY A N 1
ATOM 800 C CA . GLY A 1 93 ? -4.100 3.484 9.014 1.00 89.75 93 GLY A CA 1
ATOM 801 C C . GLY A 1 93 ? -4.871 2.316 9.627 1.00 89.75 93 GLY A C 1
ATOM 802 O O . GLY A 1 93 ? -5.835 2.528 10.348 1.00 89.75 93 GLY A O 1
ATOM 803 N N . PHE A 1 94 ? -4.381 1.091 9.443 1.00 87.56 94 PHE A N 1
ATOM 804 C CA . PHE A 1 94 ? -4.974 -0.103 10.032 1.00 87.56 94 PHE A CA 1
ATOM 805 C C . PHE A 1 94 ? -4.966 -0.029 11.561 1.00 87.56 94 PHE A C 1
ATOM 807 O O . PHE A 1 94 ? -5.992 -0.251 12.186 1.00 87.56 94 PHE A O 1
ATOM 814 N N . ILE A 1 95 ? -3.840 0.328 12.189 1.00 89.00 95 ILE A N 1
ATOM 815 C CA . ILE A 1 95 ? -3.765 0.477 13.652 1.00 89.00 95 ILE A CA 1
ATOM 816 C C . ILE A 1 95 ? -4.691 1.596 14.138 1.00 89.00 95 ILE A C 1
ATOM 818 O O . ILE A 1 95 ? -5.306 1.451 15.197 1.00 89.00 95 ILE A O 1
ATOM 822 N N . ASP A 1 96 ? -4.789 2.692 13.387 1.00 87.62 96 ASP A N 1
ATOM 823 C CA . ASP A 1 96 ? -5.701 3.790 13.688 1.00 87.62 96 ASP A CA 1
ATOM 824 C C . ASP A 1 96 ? -7.163 3.341 13.709 1.00 87.62 96 ASP A C 1
ATOM 826 O O . ASP A 1 96 ? -7.853 3.634 14.683 1.00 87.62 96 ASP A O 1
ATOM 830 N N . ASP A 1 97 ? -7.586 2.538 12.731 1.00 83.88 97 ASP A N 1
ATOM 831 C CA . ASP A 1 97 ? -8.945 1.987 12.672 1.00 83.88 97 ASP A CA 1
ATOM 832 C C . ASP A 1 97 ? -9.289 1.128 13.912 1.00 83.88 97 ASP A C 1
ATOM 834 O O . ASP A 1 97 ? -10.451 1.064 14.313 1.00 83.88 97 ASP A O 1
ATOM 838 N N . PHE A 1 98 ? -8.299 0.495 14.567 1.00 79.88 98 PHE A N 1
ATOM 839 C CA . PHE A 1 98 ? -8.517 -0.281 15.805 1.00 79.88 98 PHE A CA 1
ATOM 840 C C . PHE A 1 98 ? -8.387 0.528 17.091 1.00 79.88 98 PHE A C 1
ATOM 842 O O . PHE A 1 98 ? -9.076 0.239 18.070 1.00 79.88 98 PHE A O 1
ATOM 849 N N . LYS A 1 99 ? -7.433 1.458 17.148 1.00 84.75 99 LYS A N 1
ATOM 850 C CA . LYS A 1 99 ? -7.008 2.095 18.404 1.00 84.75 99 LYS A CA 1
ATOM 851 C C . LYS A 1 99 ? -7.359 3.576 18.493 1.00 84.75 99 LYS A C 1
ATOM 853 O O . LYS A 1 99 ? -7.112 4.147 19.551 1.00 84.75 99 LYS A O 1
ATOM 858 N N . ASN A 1 100 ? -7.926 4.175 17.439 1.00 87.56 100 ASN A N 1
ATOM 859 C CA . ASN A 1 100 ? -8.193 5.611 17.317 1.00 87.56 100 ASN A CA 1
ATOM 860 C C . ASN A 1 100 ? -6.982 6.437 17.778 1.00 87.56 100 ASN A C 1
ATOM 862 O O . ASN A 1 100 ? -6.993 7.039 18.857 1.00 87.56 100 ASN A O 1
ATOM 866 N N . LEU A 1 101 ? -5.899 6.417 16.997 1.00 90.62 101 LEU A N 1
ATOM 867 C CA . LEU A 1 101 ? -4.668 7.109 17.373 1.00 90.62 101 LEU A CA 1
ATOM 868 C C . LEU A 1 101 ? -4.918 8.622 17.439 1.00 90.62 101 LEU A C 1
ATOM 870 O O . LEU A 1 101 ? -5.701 9.190 16.676 1.00 90.62 101 LEU A O 1
ATOM 874 N N . SER A 1 102 ? -4.213 9.310 18.340 1.00 94.06 102 SER A N 1
ATOM 875 C CA . SER A 1 102 ? -4.287 10.769 18.377 1.00 94.06 102 SER A CA 1
ATOM 876 C C . SER A 1 102 ? -3.702 11.363 17.083 1.00 94.06 102 SER A C 1
ATOM 878 O O . SER A 1 102 ? -2.718 10.830 16.553 1.00 94.06 102 SER A O 1
ATOM 880 N N . PRO A 1 103 ? -4.244 12.488 16.574 1.00 91.50 103 PRO A N 1
ATOM 881 C CA . PRO A 1 103 ? -3.766 13.093 15.328 1.00 91.50 103 PRO A CA 1
ATOM 882 C C . PRO A 1 103 ? -2.256 13.365 15.327 1.00 91.50 103 PRO A C 1
ATOM 884 O O . PRO A 1 103 ? -1.573 13.087 14.344 1.00 91.50 103 PRO A O 1
ATOM 887 N N . ASN A 1 104 ? -1.717 13.828 16.460 1.00 95.75 104 ASN A N 1
ATOM 888 C CA . AS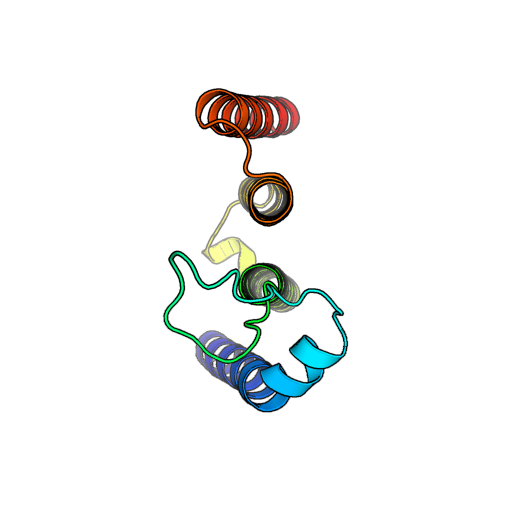N A 1 104 ? -0.291 14.114 16.615 1.00 95.75 104 ASN A CA 1
ATOM 889 C C . ASN A 1 104 ? 0.570 12.848 16.517 1.00 95.75 104 ASN A C 1
ATOM 891 O O . ASN A 1 104 ? 1.615 12.871 15.873 1.00 95.75 104 ASN A O 1
ATOM 895 N N . LEU A 1 105 ? 0.128 11.737 17.118 1.00 94.50 105 LEU A N 1
ATOM 896 C CA . LEU A 1 105 ? 0.850 10.467 17.048 1.00 94.50 105 LEU A CA 1
ATOM 897 C C . LEU A 1 105 ? 0.834 9.901 15.623 1.00 94.50 105 LEU A C 1
ATOM 899 O O . LEU A 1 105 ? 1.862 9.432 15.142 1.00 94.50 105 LEU A O 1
ATOM 903 N N . LYS A 1 106 ? -0.303 9.993 14.923 1.00 92.81 106 LYS A N 1
ATOM 904 C CA . LYS A 1 106 ? -0.408 9.575 13.518 1.00 92.81 106 LYS A CA 1
ATOM 905 C C . LYS A 1 106 ? 0.554 10.367 12.629 1.00 92.81 106 LYS A C 1
ATOM 907 O O . LYS A 1 106 ? 1.308 9.769 11.864 1.00 92.81 106 LYS A O 1
ATOM 912 N N . LEU A 1 107 ? 0.560 11.696 12.757 1.00 95.00 107 LEU A N 1
ATOM 913 C CA . LEU A 1 107 ? 1.478 12.561 12.011 1.00 95.00 107 LEU A CA 1
ATOM 914 C C . LEU A 1 107 ? 2.940 12.223 12.314 1.00 95.00 107 LEU A C 1
ATOM 916 O O . LEU A 1 107 ? 3.741 12.100 11.391 1.00 95.00 107 LEU A O 1
ATOM 920 N N . PHE A 1 108 ? 3.277 12.007 13.585 1.00 97.38 108 PHE A N 1
ATOM 921 C CA . PHE A 1 108 ? 4.624 11.620 13.996 1.00 97.38 108 PHE A CA 1
ATOM 922 C C . PHE A 1 108 ? 5.082 10.301 13.352 1.00 97.38 108 PHE A C 1
ATOM 924 O O . PHE A 1 108 ? 6.185 10.236 12.811 1.00 97.38 108 PHE A O 1
ATOM 931 N N . LEU A 1 109 ? 4.226 9.273 13.331 1.00 96.56 109 LEU A N 1
ATOM 932 C CA . LEU A 1 109 ? 4.527 7.985 12.693 1.00 96.56 109 LEU A CA 1
ATOM 933 C C . LEU A 1 109 ? 4.717 8.113 11.174 1.00 96.56 109 LEU A C 1
ATOM 935 O O . LEU A 1 109 ? 5.608 7.472 10.615 1.00 96.56 109 LEU A O 1
ATOM 939 N N . ILE A 1 110 ? 3.917 8.952 10.506 1.00 96.06 110 ILE A N 1
ATOM 940 C CA . ILE A 1 110 ? 4.062 9.229 9.068 1.00 96.06 110 ILE A CA 1
ATOM 941 C C . ILE A 1 110 ? 5.400 9.918 8.789 1.00 96.06 110 ILE A C 1
ATOM 943 O O . ILE A 1 110 ? 6.125 9.485 7.896 1.00 96.06 110 ILE A O 1
ATOM 947 N N . ILE A 1 111 ? 5.754 10.944 9.571 1.00 97.50 111 ILE A N 1
ATOM 948 C CA . ILE A 1 111 ? 7.025 11.667 9.419 1.00 97.50 111 ILE A CA 1
ATOM 949 C C . ILE A 1 111 ? 8.203 10.706 9.592 1.00 97.50 111 ILE A C 1
ATOM 951 O O . ILE A 1 111 ? 9.074 10.672 8.728 1.00 97.50 111 ILE A O 1
ATOM 955 N N . ILE A 1 112 ? 8.199 9.887 10.650 1.00 97.56 112 ILE A N 1
ATOM 956 C CA . ILE A 1 112 ? 9.238 8.871 10.882 1.00 97.56 112 ILE A CA 1
ATOM 957 C C . ILE A 1 112 ? 9.334 7.891 9.713 1.00 97.56 112 ILE A C 1
ATOM 959 O O . ILE A 1 112 ? 10.430 7.545 9.284 1.00 97.56 112 ILE A O 1
ATOM 963 N N . SER A 1 113 ? 8.195 7.430 9.197 1.00 96.94 113 SER A N 1
ATOM 964 C CA . SER A 1 113 ? 8.173 6.473 8.088 1.00 96.94 113 SER A CA 1
ATOM 965 C C . SER A 1 113 ? 8.822 7.061 6.838 1.00 96.94 113 SER A C 1
ATOM 967 O O . SER A 1 113 ? 9.639 6.401 6.205 1.00 96.94 113 SER A O 1
ATOM 969 N N . ILE A 1 114 ? 8.501 8.317 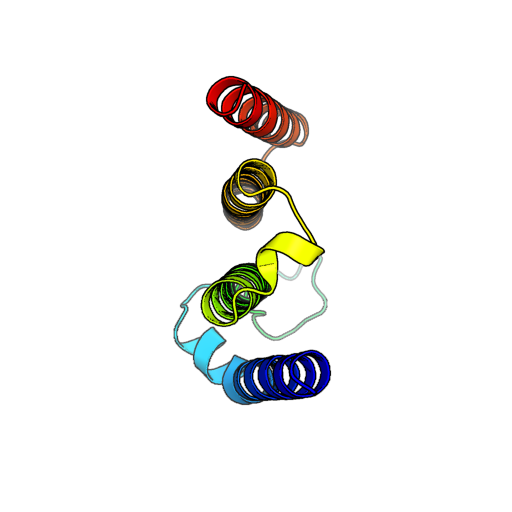6.511 1.00 96.44 114 ILE A N 1
ATOM 970 C CA . ILE A 1 114 ? 9.091 9.016 5.367 1.00 96.44 114 ILE A CA 1
ATOM 971 C C . ILE A 1 114 ? 10.594 9.185 5.574 1.00 96.44 114 ILE A C 1
ATOM 973 O O . ILE A 1 114 ? 11.357 8.765 4.7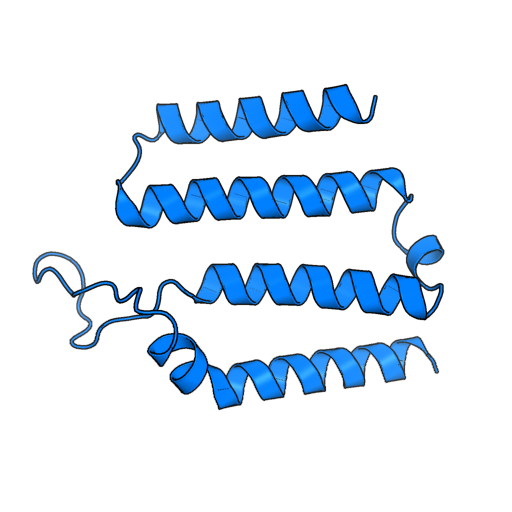12 1.00 96.44 114 ILE A O 1
ATOM 977 N N . THR A 1 115 ? 11.024 9.740 6.712 1.00 96.44 115 THR A N 1
ATOM 978 C CA . THR A 1 115 ? 12.444 10.038 6.946 1.00 96.44 115 THR A CA 1
ATOM 979 C C . THR A 1 115 ? 13.308 8.782 6.951 1.00 96.44 115 THR A C 1
ATOM 981 O O . THR A 1 115 ? 14.369 8.785 6.331 1.00 96.44 115 THR A O 1
ATOM 984 N N . LEU A 1 116 ? 12.851 7.699 7.591 1.00 96.31 116 LEU A N 1
ATOM 985 C CA . LEU A 1 116 ? 13.570 6.423 7.617 1.00 96.31 116 LEU A CA 1
ATOM 986 C C . LEU A 1 116 ? 13.710 5.817 6.223 1.00 96.31 116 LEU A C 1
ATOM 9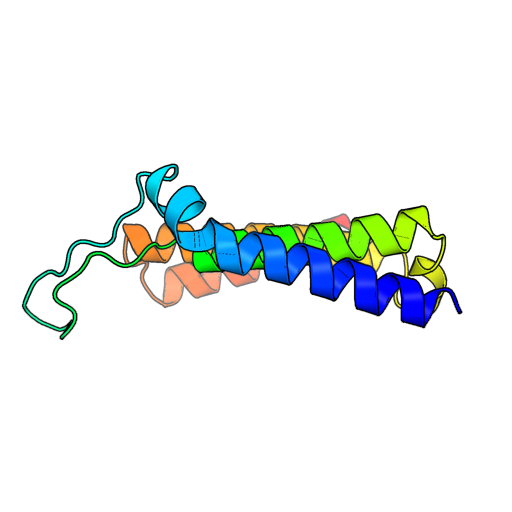88 O O . LEU A 1 116 ? 14.803 5.393 5.855 1.00 96.31 116 LEU A O 1
ATOM 992 N N . VAL A 1 117 ? 12.626 5.781 5.443 1.00 95.94 117 VAL A N 1
ATOM 993 C CA . VAL A 1 117 ? 12.674 5.206 4.094 1.00 95.94 117 VAL A CA 1
ATOM 994 C C . VAL A 1 117 ? 13.560 6.054 3.189 1.00 95.94 117 VAL A C 1
ATOM 996 O O . VAL A 1 117 ? 14.423 5.504 2.515 1.00 95.94 117 VAL A O 1
ATOM 999 N N . THR A 1 118 ? 13.422 7.382 3.204 1.00 91.62 118 THR A N 1
ATOM 1000 C CA . THR A 1 118 ? 14.275 8.242 2.372 1.00 91.62 118 THR A CA 1
ATOM 1001 C C . THR A 1 118 ? 15.746 8.149 2.760 1.00 91.62 118 THR A C 1
ATOM 1003 O O . THR A 1 118 ? 16.584 8.159 1.873 1.00 91.62 118 THR A O 1
ATOM 1006 N N . PHE A 1 119 ? 16.062 8.012 4.053 1.00 93.81 119 PHE A N 1
ATOM 1007 C CA . PHE A 1 119 ? 17.437 7.828 4.526 1.00 93.81 119 PHE A CA 1
ATOM 1008 C C . PHE A 1 119 ? 18.027 6.469 4.124 1.00 93.81 119 PHE A C 1
ATOM 1010 O O . PHE A 1 119 ? 19.223 6.354 3.898 1.00 93.81 119 PHE A O 1
ATOM 1017 N N . PHE A 1 120 ? 17.207 5.420 4.037 1.00 92.81 120 PHE A N 1
ATOM 1018 C CA . PHE A 1 120 ? 17.680 4.098 3.624 1.00 92.81 120 PHE A CA 1
ATOM 1019 C C . PHE A 1 120 ? 18.023 4.025 2.125 1.00 92.81 120 PHE A C 1
ATOM 1021 O O . PHE A 1 120 ? 18.890 3.246 1.738 1.00 92.81 120 PHE A O 1
ATOM 1028 N N . PHE A 1 121 ? 17.338 4.813 1.289 1.00 88.19 121 PHE A N 1
ATOM 1029 C CA . PHE A 1 121 ? 17.527 4.840 -0.168 1.00 88.19 121 PHE A CA 1
ATOM 1030 C C . PHE A 1 121 ? 18.348 6.041 -0.679 1.00 88.19 121 PHE A C 1
ATOM 1032 O O . PHE A 1 121 ? 18.504 6.176 -1.894 1.00 88.19 121 PHE A O 1
ATOM 1039 N N . SER A 1 122 ? 18.840 6.908 0.215 1.00 81.00 122 SER A N 1
ATOM 1040 C CA . SER A 1 122 ? 19.784 7.997 -0.089 1.00 81.00 122 SER A CA 1
ATOM 1041 C C . SER A 1 122 ? 21.223 7.507 -0.094 1.00 81.00 122 SER A C 1
ATOM 1043 O O . SER A 1 122 ? 21.963 7.882 -1.026 1.00 81.00 122 SER A O 1
#